Protein AF-A0A7X3VQ81-F1 (afdb_monomer_lite)

Foldseek 3Di:
DDPDDDDDDDDPVQVCVVVVHPPSVVLVVQLVVLVVLLVVCVVVVHDLVRSCVVVVHDSVVSVCSNVSNRPVD

Secondary structure (DSSP, 8-state):
--------PPP-S-HHHHTT-SSHHHHHHHHHHHHHHHHHHHHTT--HHHHHHHHT--HHHHHHHHTT--TT-

pLDDT: mean 89.82, std 8.72, range [48.47, 95.94]

Sequence (73 aa):
MTEEKIEVEKSSGNVFQDLEFPNPEEYRTKARLALIINSIITESGLTRSAAAELLDICESEITALLNGRVDDF

Structure (mmCIF, N/CA/C/O backbone):
data_AF-A0A7X3VQ81-F1
#
_entry.id   AF-A0A7X3VQ81-F1
#
loop_
_atom_site.group_PDB
_atom_site.id
_atom_site.type_symbol
_atom_site.label_atom_id
_atom_site.label_alt_id
_atom_site.label_comp_id
_atom_site.label_asym_id
_atom_site.label_entity_id
_atom_site.label_seq_id
_atom_site.pdbx_PDB_ins_code
_atom_site.Cartn_x
_atom_site.Cartn_y
_atom_site.Cartn_z
_atom_site.occupancy
_atom_site.B_iso_or_equiv
_atom_site.auth_seq_id
_atom_site.auth_comp_id
_atom_site.auth_asym_id
_atom_site.auth_atom_id
_atom_site.pdbx_PDB_model_num
ATOM 1 N N . MET A 1 1 ? 44.297 -10.301 -3.754 1.00 48.47 1 MET A N 1
ATOM 2 C CA . MET A 1 1 ? 42.828 -10.386 -3.655 1.00 48.47 1 MET A CA 1
ATOM 3 C C . MET A 1 1 ? 42.307 -9.534 -4.789 1.00 48.47 1 MET A C 1
ATOM 5 O O . MET A 1 1 ? 42.560 -8.340 -4.781 1.00 48.47 1 MET A O 1
ATOM 9 N N . THR A 1 2 ? 41.783 -10.149 -5.841 1.00 56.28 2 THR A N 1
ATOM 10 C CA . THR A 1 2 ? 41.180 -9.427 -6.966 1.00 56.28 2 THR A CA 1
ATOM 11 C C . THR A 1 2 ? 39.829 -8.904 -6.504 1.00 56.28 2 THR A C 1
ATOM 13 O O . THR A 1 2 ? 38.961 -9.698 -6.155 1.00 56.28 2 THR A O 1
ATOM 16 N N . GLU A 1 3 ? 39.685 -7.584 -6.427 1.00 70.00 3 GLU A N 1
ATOM 17 C CA . GLU A 1 3 ? 38.391 -6.939 -6.215 1.00 70.00 3 GLU A CA 1
ATOM 18 C C . GLU A 1 3 ? 37.534 -7.197 -7.457 1.00 70.00 3 GLU A C 1
ATOM 20 O O . GLU A 1 3 ? 37.817 -6.680 -8.5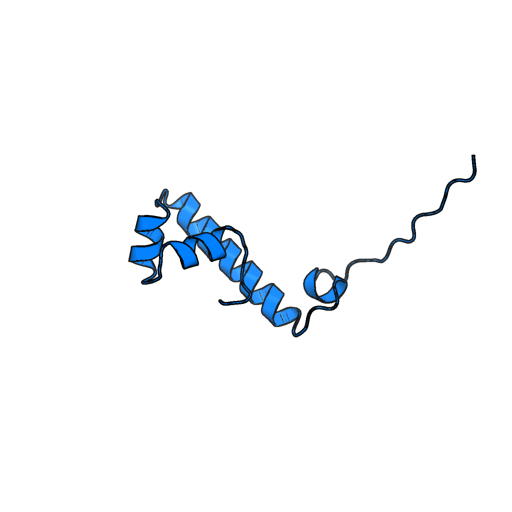40 1.00 70.00 3 GLU A O 1
ATOM 25 N N . GLU A 1 4 ? 36.513 -8.044 -7.324 1.00 75.44 4 GLU A N 1
ATOM 26 C CA . GLU A 1 4 ? 35.459 -8.125 -8.328 1.00 75.44 4 GLU A CA 1
ATOM 27 C C . GLU A 1 4 ? 34.717 -6.789 -8.339 1.00 75.44 4 GLU A C 1
ATOM 29 O O . GLU A 1 4 ? 34.098 -6.375 -7.356 1.00 75.44 4 GLU A O 1
ATOM 34 N N . LYS A 1 5 ? 34.830 -6.074 -9.458 1.00 77.81 5 LYS A N 1
ATOM 35 C CA . LYS A 1 5 ? 34.128 -4.816 -9.671 1.00 77.81 5 LYS A CA 1
ATOM 36 C C . LYS A 1 5 ? 32.650 -5.132 -9.884 1.00 77.81 5 LYS A C 1
ATOM 38 O O . LYS A 1 5 ? 32.288 -5.684 -10.917 1.00 77.81 5 LYS A O 1
ATOM 43 N N . ILE A 1 6 ? 31.816 -4.768 -8.915 1.00 85.50 6 ILE A N 1
ATOM 44 C CA . ILE A 1 6 ? 30.361 -4.862 -9.048 1.00 85.50 6 ILE A CA 1
ATOM 45 C C . ILE A 1 6 ? 29.925 -3.915 -10.170 1.00 85.50 6 ILE A C 1
ATOM 47 O O . ILE A 1 6 ? 30.274 -2.731 -10.170 1.00 85.50 6 ILE A O 1
ATOM 51 N N . GLU A 1 7 ? 29.190 -4.448 -11.139 1.00 88.00 7 GLU A N 1
ATOM 52 C CA . GLU A 1 7 ? 28.552 -3.655 -12.181 1.00 88.00 7 GLU A CA 1
ATOM 53 C C . GLU A 1 7 ? 27.338 -2.935 -11.581 1.00 88.00 7 GLU A C 1
ATOM 55 O O . GLU A 1 7 ? 26.514 -3.545 -10.901 1.00 88.00 7 GLU A O 1
ATOM 60 N N . VAL A 1 8 ? 27.277 -1.614 -11.758 1.00 89.12 8 VAL A N 1
ATOM 61 C CA . VAL A 1 8 ? 26.235 -0.761 -11.175 1.00 89.12 8 VAL A CA 1
ATOM 62 C C . VAL A 1 8 ? 25.546 -0.010 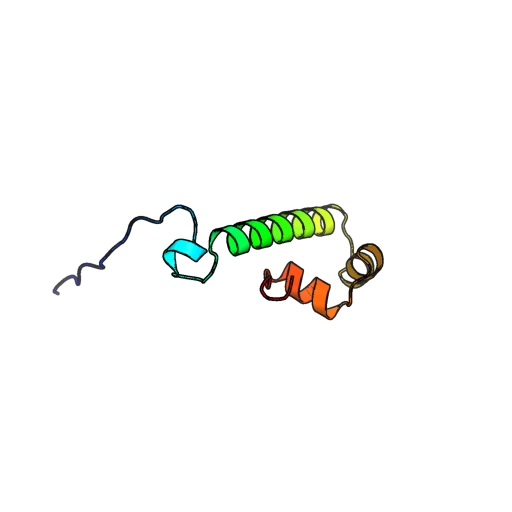-12.300 1.00 89.12 8 VAL A C 1
ATOM 64 O O . VAL A 1 8 ? 26.193 0.730 -13.042 1.00 89.12 8 VAL A O 1
ATOM 67 N N . GLU A 1 9 ? 24.230 -0.160 -12.382 1.00 88.44 9 GLU A N 1
ATOM 68 C CA . GLU A 1 9 ? 23.382 0.596 -13.293 1.00 88.44 9 GLU A CA 1
ATOM 69 C C . GLU A 1 9 ? 22.717 1.773 -12.569 1.00 88.44 9 GLU A C 1
ATOM 71 O O . GLU A 1 9 ? 22.371 1.706 -11.386 1.00 88.44 9 GLU A O 1
ATOM 76 N N . LYS A 1 10 ? 22.557 2.894 -13.277 1.00 92.31 10 LYS A N 1
ATOM 77 C CA . LYS A 1 10 ? 21.860 4.061 -12.740 1.00 92.31 10 LYS A CA 1
ATOM 78 C C . LYS A 1 10 ? 20.351 3.824 -12.817 1.00 92.31 10 LYS A C 1
ATOM 80 O O . LYS A 1 10 ? 19.821 3.696 -13.911 1.00 92.31 10 LYS A O 1
ATOM 85 N N . SER A 1 11 ? 19.670 3.882 -11.671 1.00 92.94 11 SER A N 1
ATOM 86 C CA . SER A 1 11 ? 18.206 3.780 -11.603 1.00 92.94 11 SER A CA 1
ATOM 87 C C . SER A 1 11 ? 17.503 4.812 -12.494 1.00 92.94 11 SER A C 1
ATOM 89 O O . SER A 1 11 ? 17.893 5.988 -12.540 1.00 92.94 11 SER A O 1
ATOM 91 N N . SER A 1 12 ? 16.417 4.387 -13.138 1.00 92.00 12 SER A N 1
ATOM 92 C CA . SER A 1 12 ? 15.483 5.248 -13.876 1.00 92.00 12 SER A CA 1
ATOM 93 C C . SER A 1 12 ? 14.658 6.170 -12.966 1.00 92.00 12 SER A C 1
ATOM 95 O O . SER A 1 12 ? 14.014 7.106 -13.442 1.00 92.00 12 SER A O 1
ATOM 97 N N . GLY A 1 13 ? 14.665 5.930 -11.650 1.00 93.88 13 GLY A N 1
ATOM 98 C CA . GLY A 1 13 ? 13.753 6.559 -10.692 1.00 93.88 13 GLY A CA 1
ATOM 99 C C . GLY A 1 13 ? 12.392 5.859 -10.593 1.00 93.88 13 GLY A C 1
ATOM 100 O O . GLY A 1 13 ? 11.534 6.306 -9.823 1.00 93.88 13 GLY A O 1
ATOM 101 N N . ASN A 1 14 ? 12.194 4.769 -11.338 1.00 94.62 14 ASN A N 1
ATOM 102 C CA . ASN A 1 14 ? 11.077 3.847 -11.203 1.00 94.62 14 ASN A CA 1
ATOM 103 C C . ASN A 1 14 ? 11.619 2.415 -11.046 1.00 94.62 14 ASN A C 1
ATOM 105 O O . ASN A 1 14 ? 12.037 1.790 -12.015 1.00 94.62 14 ASN A O 1
ATOM 109 N N . VAL A 1 15 ? 11.556 1.867 -9.829 1.00 94.19 15 VAL A N 1
ATOM 110 C CA . VAL A 1 15 ? 12.049 0.506 -9.551 1.00 94.19 15 VAL A CA 1
ATOM 111 C C . VAL A 1 15 ? 11.342 -0.564 -10.392 1.00 94.19 15 VAL A C 1
ATOM 113 O O . VAL A 1 15 ? 11.953 -1.563 -10.743 1.00 94.19 15 VAL A O 1
ATOM 116 N N . PHE A 1 16 ? 10.079 -0.349 -10.772 1.00 94.69 16 PHE A N 1
ATOM 117 C CA . PHE A 1 16 ? 9.345 -1.283 -11.628 1.00 94.69 16 PHE A CA 1
ATOM 118 C C . PHE A 1 16 ? 9.883 -1.282 -13.060 1.00 94.69 16 PHE A C 1
ATOM 120 O O . PHE A 1 16 ? 9.872 -2.313 -13.720 1.00 94.69 16 PHE A O 1
ATOM 127 N N . GLN A 1 17 ? 10.386 -0.139 -13.530 1.00 95.31 17 GLN A N 1
ATOM 128 C CA . GLN A 1 17 ? 11.063 -0.052 -14.819 1.00 95.31 17 GLN A CA 1
ATOM 129 C C . GLN A 1 17 ? 12.448 -0.699 -14.750 1.00 95.31 17 GLN A C 1
ATOM 131 O O . GLN A 1 17 ? 12.804 -1.447 -15.653 1.00 95.31 17 GLN A O 1
ATOM 136 N N . ASP A 1 18 ? 13.190 -0.454 -13.667 1.00 94.25 18 ASP A N 1
ATOM 137 C CA . ASP A 1 18 ? 14.521 -1.037 -13.444 1.00 94.25 18 ASP A CA 1
ATOM 138 C C . ASP A 1 18 ? 14.466 -2.575 -13.321 1.00 94.25 18 ASP A C 1
ATOM 140 O O . ASP A 1 18 ? 15.422 -3.261 -13.659 1.00 94.25 18 ASP A O 1
ATOM 144 N N . LEU A 1 19 ? 13.338 -3.120 -12.848 1.00 93.38 19 LEU A N 1
ATOM 145 C CA . LEU A 1 19 ? 13.077 -4.560 -12.737 1.00 93.38 19 LEU A CA 1
ATOM 146 C C . LEU A 1 19 ? 12.312 -5.144 -13.938 1.00 93.38 19 LEU A C 1
ATOM 148 O O . LEU A 1 19 ? 11.863 -6.286 -13.867 1.00 93.38 19 LEU A O 1
ATOM 152 N N . GLU A 1 20 ? 12.132 -4.367 -15.008 1.00 93.44 20 GLU A N 1
ATOM 153 C CA . GLU A 1 20 ? 11.480 -4.797 -16.254 1.00 93.44 20 GLU A CA 1
ATOM 154 C C . GLU A 1 20 ? 10.048 -5.345 -16.072 1.00 93.44 20 GLU A C 1
ATOM 156 O O . GLU A 1 20 ? 9.598 -6.231 -16.802 1.00 93.44 20 GLU A O 1
ATOM 161 N N . PHE A 1 21 ? 9.292 -4.806 -15.110 1.00 93.31 21 PHE A N 1
ATOM 162 C CA . PHE A 1 21 ? 7.892 -5.185 -14.922 1.00 93.31 21 PHE A CA 1
ATOM 163 C C . PHE A 1 21 ? 7.037 -4.766 -16.127 1.00 93.31 21 PHE A C 1
ATOM 165 O O . PHE A 1 21 ? 7.257 -3.694 -16.706 1.00 93.31 21 PHE A O 1
ATOM 172 N N . PRO A 1 22 ? 5.999 -5.547 -16.478 1.00 90.56 22 PRO A N 1
ATOM 173 C CA . PRO A 1 22 ? 4.984 -5.079 -17.408 1.00 90.56 22 PRO A CA 1
ATOM 174 C C . PRO A 1 22 ? 4.273 -3.852 -16.814 1.00 90.56 22 PRO A C 1
ATOM 176 O O . PRO A 1 22 ? 3.923 -3.838 -15.638 1.00 90.56 22 PRO A O 1
ATOM 179 N N . ASN A 1 23 ? 4.053 -2.818 -17.628 1.00 93.00 23 ASN A N 1
ATOM 180 C CA . ASN A 1 23 ? 3.389 -1.565 -17.234 1.00 93.00 23 ASN A CA 1
ATOM 181 C C . ASN A 1 23 ? 3.999 -0.882 -15.983 1.00 93.00 23 ASN A C 1
ATOM 183 O O . ASN A 1 23 ? 3.300 -0.634 -14.996 1.00 93.00 23 ASN A O 1
ATOM 187 N N . PRO A 1 24 ? 5.286 -0.496 -16.004 1.00 95.00 24 PRO A N 1
ATOM 188 C CA . PRO A 1 24 ? 5.980 0.001 -14.812 1.00 95.00 24 PRO A CA 1
ATOM 189 C C . PRO A 1 24 ? 5.394 1.309 -14.249 1.00 95.00 24 PRO A C 1
ATOM 191 O O . PRO A 1 24 ? 5.480 1.568 -13.047 1.00 95.00 24 PRO A O 1
ATOM 194 N N . GLU A 1 25 ? 4.774 2.143 -15.087 1.00 95.12 25 GLU A N 1
ATOM 195 C CA . GLU A 1 25 ? 4.099 3.371 -14.642 1.00 95.12 25 GLU A CA 1
ATOM 196 C C . GLU A 1 25 ? 2.780 3.095 -13.906 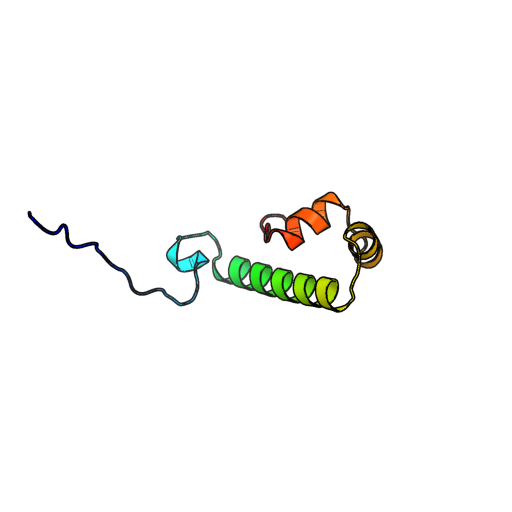1.00 95.12 25 GLU A C 1
ATOM 198 O O . GLU A 1 25 ? 2.425 3.816 -12.968 1.00 95.12 25 GLU A O 1
ATOM 203 N N . GLU A 1 26 ? 2.074 2.025 -14.278 1.00 94.56 26 GLU A N 1
ATOM 204 C CA . GLU A 1 26 ? 0.866 1.582 -13.581 1.00 94.56 26 GLU A CA 1
ATOM 205 C C . GLU A 1 26 ? 1.231 1.102 -12.174 1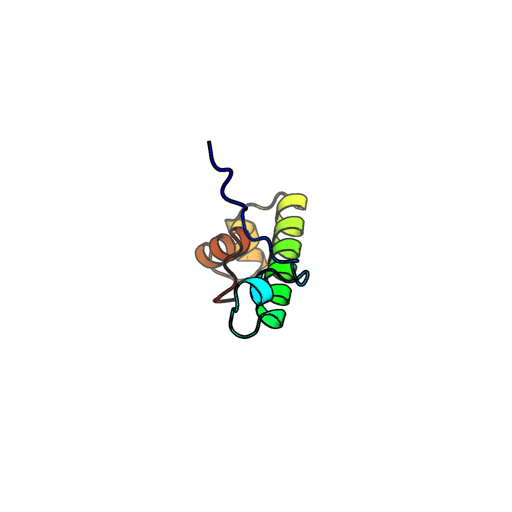.00 94.56 26 GLU A C 1
ATOM 207 O O . GLU A 1 26 ? 0.703 1.619 -11.188 1.00 94.56 26 GLU A O 1
ATOM 212 N N . TYR A 1 27 ? 2.223 0.215 -12.069 1.00 94.31 27 TYR A N 1
ATOM 213 C CA . TYR A 1 27 ? 2.741 -0.265 -10.788 1.00 94.31 27 TYR A CA 1
ATOM 214 C C . TYR A 1 27 ? 3.220 0.869 -9.882 1.00 94.31 27 TYR A C 1
ATOM 216 O O . TYR A 1 27 ? 2.872 0.917 -8.700 1.00 94.31 27 TYR A O 1
ATOM 224 N N . ARG A 1 28 ? 3.961 1.836 -10.434 1.00 94.62 28 ARG A N 1
ATOM 225 C CA . ARG A 1 28 ? 4.397 3.022 -9.687 1.00 94.62 28 ARG A CA 1
ATOM 226 C C . ARG A 1 28 ? 3.216 3.813 -9.135 1.00 94.62 28 ARG A C 1
ATOM 228 O O . ARG A 1 28 ? 3.257 4.266 -7.989 1.00 94.62 28 ARG A O 1
ATOM 235 N N . THR A 1 29 ? 2.175 3.985 -9.943 1.00 95.00 29 THR A N 1
ATOM 236 C CA . THR A 1 29 ? 0.963 4.710 -9.554 1.00 95.00 29 THR A CA 1
ATOM 237 C C . THR A 1 29 ? 0.223 3.973 -8.441 1.00 95.00 29 THR A C 1
ATOM 239 O O . THR A 1 29 ? -0.080 4.585 -7.414 1.00 95.00 29 THR A O 1
ATOM 242 N N . LYS A 1 30 ? 0.008 2.661 -8.587 1.00 93.94 30 LYS A N 1
ATOM 243 C CA . LYS A 1 30 ? -0.649 1.833 -7.567 1.00 93.94 30 LYS A CA 1
ATOM 244 C C . LYS A 1 30 ? 0.131 1.812 -6.253 1.00 93.94 30 LYS A C 1
ATOM 246 O O . LYS A 1 30 ? -0.447 2.045 -5.196 1.00 93.94 30 LYS A O 1
ATOM 251 N N . ALA A 1 31 ? 1.451 1.637 -6.309 1.00 93.56 31 ALA A N 1
ATOM 252 C CA . ALA A 1 31 ? 2.311 1.656 -5.125 1.00 93.56 31 ALA A CA 1
ATOM 253 C C . ALA A 1 31 ? 2.257 3.005 -4.393 1.00 93.56 31 ALA A C 1
ATOM 255 O O . ALA A 1 31 ? 2.174 3.055 -3.165 1.00 93.56 31 ALA A O 1
ATOM 256 N N . ARG A 1 32 ? 2.253 4.117 -5.139 1.00 94.31 32 ARG A N 1
ATOM 257 C CA . ARG A 1 32 ? 2.108 5.455 -4.554 1.00 94.31 32 ARG A CA 1
ATOM 258 C C . ARG A 1 32 ? 0.741 5.644 -3.900 1.00 94.31 32 ARG A C 1
ATOM 260 O O . ARG A 1 32 ? 0.671 6.241 -2.829 1.00 94.31 32 ARG A O 1
ATOM 267 N N . LEU A 1 33 ? -0.326 5.149 -4.521 1.00 94.06 33 LEU A N 1
ATOM 268 C CA . LEU A 1 33 ? -1.672 5.208 -3.954 1.00 94.06 33 LEU A CA 1
ATOM 269 C C . LEU A 1 33 ? -1.771 4.382 -2.664 1.00 94.06 33 LEU A C 1
ATOM 271 O O . LEU A 1 33 ? -2.233 4.899 -1.649 1.00 94.06 33 LEU A O 1
ATOM 275 N N . ALA A 1 34 ? -1.261 3.149 -2.676 1.00 93.12 34 ALA A N 1
ATOM 276 C CA . ALA A 1 34 ? -1.207 2.282 -1.501 1.00 93.12 34 ALA A CA 1
ATOM 277 C C . ALA A 1 34 ? -0.439 2.934 -0.342 1.00 93.12 34 ALA A C 1
ATOM 279 O O . ALA A 1 34 ? -0.895 2.896 0.800 1.00 93.12 34 ALA A O 1
ATOM 280 N N . LEU A 1 35 ? 0.684 3.600 -0.638 1.00 93.75 35 LEU A N 1
ATOM 281 C CA . LEU A 1 35 ? 1.451 4.350 0.357 1.00 93.75 35 LEU A CA 1
ATOM 282 C C . LEU A 1 35 ? 0.614 5.465 0.999 1.00 93.75 35 LEU A C 1
ATOM 284 O O . LEU A 1 35 ? 0.596 5.576 2.221 1.00 93.75 35 LEU A O 1
ATOM 288 N N . ILE A 1 36 ? -0.098 6.259 0.194 1.00 95.00 36 ILE A N 1
ATOM 289 C CA . ILE A 1 36 ? -0.948 7.352 0.693 1.00 95.00 36 ILE A CA 1
ATOM 290 C C . ILE A 1 36 ? -2.067 6.804 1.587 1.00 95.00 36 ILE A C 1
ATOM 292 O O . ILE A 1 36 ? -2.289 7.331 2.675 1.00 95.00 36 ILE A O 1
ATOM 296 N N . ILE A 1 37 ? -2.744 5.734 1.162 1.00 92.31 37 ILE A N 1
ATOM 297 C CA . ILE A 1 37 ? -3.809 5.099 1.952 1.00 92.31 37 ILE A CA 1
ATOM 298 C C . ILE A 1 37 ? -3.252 4.591 3.288 1.00 92.31 37 ILE A C 1
ATOM 300 O O . ILE A 1 37 ? -3.834 4.851 4.340 1.00 92.31 37 ILE A O 1
ATOM 304 N N . ASN A 1 38 ? -2.096 3.924 3.264 1.00 92.69 38 ASN A N 1
ATOM 305 C CA . ASN A 1 38 ? -1.438 3.417 4.465 1.00 92.69 38 ASN A CA 1
ATOM 306 C C . ASN A 1 38 ? -1.057 4.549 5.436 1.00 92.69 38 ASN A C 1
ATOM 308 O O . ASN A 1 38 ? -1.307 4.444 6.640 1.00 92.69 38 ASN A O 1
ATOM 312 N N . SER A 1 39 ? -0.529 5.664 4.921 1.00 94.25 39 SER A N 1
ATOM 313 C CA . SER A 1 39 ? -0.252 6.858 5.727 1.00 94.25 39 SER A CA 1
ATOM 314 C C . SER A 1 39 ? -1.515 7.389 6.403 1.00 94.25 39 SER A C 1
ATOM 316 O O . SER A 1 39 ? -1.509 7.574 7.616 1.00 94.25 39 SER A O 1
ATOM 318 N N . ILE A 1 40 ? -2.619 7.539 5.664 1.00 94.88 40 ILE A N 1
ATOM 319 C CA . ILE A 1 40 ? -3.892 8.034 6.214 1.00 94.88 40 ILE A CA 1
ATOM 320 C C . ILE A 1 40 ? -4.426 7.102 7.310 1.00 94.88 40 ILE A C 1
ATOM 322 O O . ILE A 1 40 ? -4.832 7.575 8.371 1.00 94.88 40 ILE A O 1
ATOM 326 N N . ILE A 1 41 ? -4.412 5.784 7.087 1.00 92.19 41 ILE A N 1
ATOM 327 C CA . ILE A 1 41 ? -4.872 4.789 8.072 1.00 92.19 41 ILE A CA 1
ATOM 328 C C . ILE A 1 41 ? -4.026 4.855 9.345 1.00 92.19 41 ILE A C 1
ATOM 330 O O . ILE A 1 41 ? -4.573 4.866 10.450 1.00 92.19 41 ILE A O 1
ATOM 334 N N . THR A 1 42 ? -2.702 4.935 9.185 1.00 91.69 42 THR A N 1
ATOM 335 C CA . THR A 1 42 ? -1.747 4.995 10.298 1.00 91.69 42 THR A CA 1
ATOM 336 C C . THR A 1 42 ? -1.918 6.279 11.106 1.00 91.69 42 THR A C 1
ATOM 338 O O . THR A 1 42 ? -2.001 6.226 12.331 1.00 91.69 42 THR A O 1
ATOM 341 N N . GLU A 1 43 ? -2.027 7.428 10.437 1.00 95.94 43 GLU A N 1
ATOM 342 C CA . GLU A 1 43 ? -2.244 8.733 11.074 1.00 95.94 43 GLU A CA 1
ATOM 343 C C . GLU A 1 43 ? -3.606 8.822 11.771 1.00 95.94 43 GLU A C 1
ATOM 345 O O . GLU A 1 43 ? -3.727 9.457 12.817 1.00 95.94 43 GLU A O 1
ATOM 350 N N . SER A 1 44 ? -4.620 8.139 11.235 1.00 93.81 44 SER A N 1
ATOM 351 C CA . SER A 1 44 ? -5.964 8.082 11.821 1.00 93.81 44 SER A CA 1
ATOM 352 C C . SER A 1 44 ? -6.072 7.115 13.007 1.00 93.81 44 SER A C 1
ATOM 354 O O . SER A 1 44 ? -7.113 7.071 13.660 1.00 93.81 44 SER A O 1
ATOM 356 N N . GLY A 1 45 ? -5.034 6.316 13.290 1.00 93.69 45 GLY A N 1
ATOM 357 C CA . GLY A 1 45 ? -5.048 5.315 14.361 1.00 93.69 45 GLY A CA 1
ATOM 358 C C . GLY A 1 45 ? -6.069 4.191 14.148 1.00 93.69 45 GLY A C 1
ATOM 359 O O . GLY A 1 45 ? -6.493 3.554 15.114 1.00 93.69 45 GLY A O 1
ATOM 360 N N . LEU A 1 46 ? -6.495 3.960 12.902 1.00 94.19 46 LEU A N 1
ATOM 361 C CA . LEU A 1 46 ? -7.486 2.938 12.579 1.00 94.19 46 LEU A CA 1
ATOM 362 C C . LEU A 1 46 ?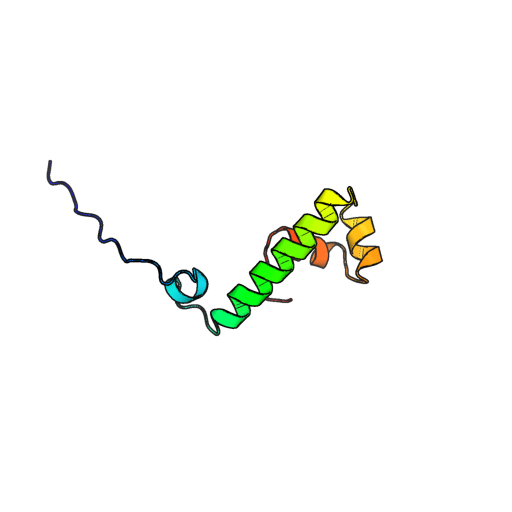 -6.876 1.539 12.697 1.00 94.19 46 LEU A C 1
ATOM 364 O O . LEU A 1 46 ? -5.740 1.289 12.288 1.00 94.19 46 LEU A O 1
ATOM 368 N N . THR A 1 47 ? -7.655 0.594 13.223 1.00 92.25 47 THR A N 1
ATOM 369 C CA . THR A 1 47 ? -7.304 -0.826 13.124 1.00 92.25 47 THR A CA 1
ATOM 370 C C . THR A 1 47 ? -7.489 -1.301 11.683 1.00 92.25 47 THR A C 1
ATOM 372 O O . THR A 1 47 ? -8.236 -0.701 10.910 1.00 92.25 47 THR A O 1
ATOM 375 N N . ARG A 1 48 ? -6.838 -2.411 11.314 1.00 89.62 48 ARG A N 1
ATOM 376 C CA . ARG A 1 48 ? -7.002 -3.005 9.976 1.00 89.62 48 ARG A CA 1
ATOM 377 C C . ARG A 1 48 ? -8.465 -3.305 9.664 1.00 89.62 48 ARG A C 1
ATOM 379 O O . ARG A 1 48 ? -8.926 -2.957 8.587 1.00 89.62 48 ARG A O 1
ATOM 386 N N . SER A 1 49 ? -9.192 -3.883 10.618 1.00 93.25 49 SER A N 1
ATOM 387 C CA . SER A 1 49 ? -10.604 -4.228 10.450 1.00 93.25 49 SER A CA 1
ATOM 388 C C . SER A 1 49 ? -11.478 -2.975 10.294 1.00 93.25 49 SER A C 1
ATOM 390 O O . SER A 1 49 ? -12.307 -2.928 9.396 1.00 93.25 49 SER A O 1
ATOM 392 N N . ALA A 1 50 ? -11.225 -1.912 11.070 1.00 94.31 50 ALA A N 1
ATOM 393 C CA . ALA A 1 50 ? -11.948 -0.645 10.918 1.00 94.31 50 ALA A CA 1
ATOM 394 C C . ALA A 1 50 ? -11.655 0.041 9.571 1.00 94.31 50 ALA A C 1
ATOM 396 O O . ALA A 1 50 ? -12.547 0.620 8.959 1.00 94.31 50 ALA A O 1
ATOM 397 N N . ALA A 1 51 ? -10.411 -0.033 9.090 1.00 94.12 51 ALA A N 1
ATOM 398 C CA . ALA A 1 51 ? -10.048 0.473 7.771 1.00 94.12 51 ALA A CA 1
ATOM 399 C C . ALA A 1 51 ? -10.685 -0.349 6.637 1.00 94.12 51 ALA A C 1
ATOM 401 O O . ALA A 1 51 ? -11.119 0.236 5.651 1.00 94.12 51 ALA A O 1
ATOM 402 N N . ALA A 1 52 ? -10.772 -1.676 6.783 1.00 94.38 52 ALA A N 1
ATOM 403 C CA . ALA A 1 52 ? -11.452 -2.556 5.832 1.00 94.38 52 ALA A CA 1
ATOM 404 C C . ALA A 1 52 ? -12.949 -2.227 5.729 1.00 94.38 52 ALA A C 1
ATOM 406 O O . ALA A 1 52 ? -13.457 -2.046 4.628 1.00 94.38 52 ALA A O 1
ATOM 407 N N . GLU A 1 53 ? -13.623 -2.055 6.871 1.00 95.50 53 GLU A N 1
ATOM 408 C CA . GLU A 1 53 ? -15.027 -1.631 6.920 1.00 95.50 53 GLU A CA 1
ATOM 409 C C . GLU A 1 53 ? -15.235 -0.242 6.300 1.00 95.50 53 GLU A C 1
ATOM 411 O O . GLU A 1 53 ? -16.180 -0.038 5.545 1.00 95.50 53 GLU A O 1
ATOM 416 N N . LEU A 1 54 ? -14.343 0.715 6.581 1.00 94.06 54 LEU A N 1
ATOM 417 C CA . LEU A 1 54 ? -14.432 2.073 6.034 1.00 94.06 54 LEU A CA 1
ATOM 418 C C . LEU A 1 54 ? -14.258 2.108 4.509 1.00 94.06 54 LEU A C 1
ATOM 420 O O . LEU A 1 54 ? -14.875 2.933 3.837 1.00 94.06 54 LEU A O 1
ATOM 424 N N . LEU A 1 55 ? -13.381 1.253 3.985 1.00 90.75 55 LEU A N 1
ATOM 425 C CA . LEU A 1 55 ? -13.056 1.168 2.563 1.00 90.75 55 LEU A CA 1
ATOM 426 C C . LEU A 1 55 ? -13.955 0.190 1.792 1.00 90.75 55 LEU A C 1
ATOM 428 O O . LEU A 1 55 ? -13.799 0.092 0.580 1.00 90.75 55 LEU A O 1
ATOM 432 N N . ASP A 1 56 ? -14.883 -0.489 2.474 1.00 94.38 56 ASP A N 1
ATOM 433 C CA . ASP A 1 56 ? -15.778 -1.513 1.914 1.00 94.38 56 ASP A CA 1
ATOM 434 C C . ASP A 1 56 ? -15.021 -2.651 1.198 1.00 94.38 56 ASP A C 1
ATOM 436 O O . ASP A 1 56 ? -15.371 -3.079 0.099 1.00 94.38 56 ASP A O 1
ATOM 440 N N . ILE A 1 57 ? -13.940 -3.128 1.827 1.00 91.75 57 ILE A N 1
ATOM 441 C CA . ILE A 1 57 ? -13.102 -4.236 1.339 1.00 91.75 57 ILE A CA 1
ATOM 442 C C . ILE A 1 57 ? -12.914 -5.311 2.412 1.00 91.75 57 ILE A C 1
ATOM 444 O O . ILE A 1 57 ? -13.162 -5.094 3.599 1.00 91.75 57 ILE A O 1
ATOM 448 N N . CYS A 1 58 ? -12.422 -6.486 2.022 1.00 92.12 58 CYS A N 1
ATOM 449 C CA . CYS A 1 58 ? -12.133 -7.563 2.965 1.00 92.12 58 CYS A CA 1
ATOM 450 C C . CYS A 1 58 ? -10.869 -7.279 3.798 1.00 92.12 58 CYS A C 1
ATOM 452 O O . CYS A 1 58 ? -9.910 -6.652 3.343 1.00 92.12 58 CYS A O 1
ATOM 454 N N . GLU A 1 59 ? -10.790 -7.851 5.005 1.00 88.25 59 GLU A N 1
ATOM 455 C CA . GLU A 1 59 ? -9.603 -7.719 5.868 1.00 88.25 59 GLU A CA 1
ATOM 456 C C . GLU A 1 59 ? -8.322 -8.321 5.233 1.00 88.25 59 GLU A C 1
ATOM 458 O O . GLU A 1 59 ? -7.191 -7.899 5.508 1.00 88.25 59 GLU A O 1
ATOM 463 N N . SER A 1 60 ? -8.475 -9.293 4.330 1.00 91.00 60 SER A N 1
ATOM 464 C CA . SER A 1 60 ? -7.366 -9.819 3.527 1.00 91.00 60 SER A CA 1
ATOM 465 C C . SER A 1 60 ? -6.846 -8.800 2.512 1.00 91.00 60 SER A C 1
ATOM 467 O O . SER A 1 60 ? -5.634 -8.698 2.323 1.00 91.00 60 SER A O 1
ATOM 469 N N . GLU A 1 61 ? -7.738 -8.022 1.898 1.00 91.00 61 GLU A N 1
ATOM 470 C CA . GLU A 1 61 ? -7.404 -7.012 0.889 1.00 91.00 61 GLU A CA 1
ATOM 471 C C . GLU A 1 61 ? -6.732 -5.802 1.536 1.00 91.00 61 GLU A C 1
ATOM 473 O O . GLU A 1 61 ? -5.673 -5.378 1.073 1.00 91.00 61 GLU A O 1
ATOM 478 N N . ILE A 1 62 ? -7.245 -5.319 2.679 1.00 91.88 62 ILE A N 1
ATOM 479 C CA . ILE A 1 62 ? -6.558 -4.254 3.429 1.00 91.88 62 ILE A CA 1
ATOM 480 C C . ILE A 1 62 ? -5.160 -4.708 3.855 1.00 91.88 62 ILE A C 1
ATOM 482 O O . ILE A 1 62 ? -4.199 -3.947 3.780 1.00 91.88 62 ILE A O 1
ATOM 486 N N . THR A 1 63 ? -5.005 -5.970 4.261 1.00 91.94 63 THR A N 1
ATOM 487 C CA . THR A 1 63 ? -3.702 -6.502 4.666 1.00 91.94 63 THR A CA 1
ATOM 488 C C . THR A 1 63 ? -2.747 -6.597 3.477 1.00 91.94 63 THR A C 1
ATOM 490 O O . THR A 1 63 ? -1.561 -6.304 3.629 1.00 91.94 63 THR A O 1
ATOM 493 N N . ALA A 1 64 ? -3.230 -6.977 2.292 1.00 92.06 64 ALA A N 1
ATOM 494 C CA . ALA A 1 64 ? -2.433 -6.975 1.068 1.00 92.06 64 ALA A CA 1
ATOM 495 C C . ALA A 1 64 ? -1.970 -5.552 0.709 1.00 92.06 64 ALA A C 1
ATOM 497 O O . ALA A 1 64 ? -0.767 -5.329 0.542 1.00 92.06 64 ALA A O 1
ATOM 498 N N . LEU A 1 65 ? -2.895 -4.587 0.721 1.00 91.19 65 LEU A N 1
ATOM 499 C CA . LEU A 1 65 ? -2.632 -3.178 0.429 1.00 91.19 65 LEU A CA 1
ATOM 500 C C . LEU A 1 65 ? -1.594 -2.571 1.384 1.00 91.19 65 LEU A C 1
ATOM 502 O O . LEU A 1 65 ? -0.623 -1.957 0.942 1.00 91.19 65 LEU A O 1
ATOM 506 N N . LEU A 1 66 ? -1.749 -2.788 2.696 1.00 89.12 66 LEU A N 1
ATOM 507 C CA . LEU A 1 66 ? -0.818 -2.277 3.712 1.00 89.12 66 LEU A CA 1
ATOM 508 C C . LEU A 1 66 ? 0.582 -2.902 3.606 1.00 89.12 66 LEU A C 1
ATOM 510 O O . LEU A 1 66 ? 1.559 -2.286 4.029 1.00 89.12 66 LEU A O 1
ATOM 514 N N . ASN A 1 67 ? 0.690 -4.098 3.023 1.00 90.38 67 ASN A N 1
ATOM 515 C CA . ASN A 1 67 ? 1.963 -4.759 2.732 1.00 90.38 67 ASN A CA 1
ATOM 516 C C . ASN A 1 67 ? 2.533 -4.395 1.348 1.00 90.38 67 ASN A C 1
ATOM 518 O O . ASN A 1 67 ? 3.526 -4.990 0.930 1.00 90.38 67 ASN A O 1
ATOM 522 N N . GLY A 1 68 ? 1.917 -3.454 0.625 1.00 86.19 68 GLY A N 1
ATOM 523 C CA . GLY A 1 68 ? 2.372 -3.012 -0.695 1.00 86.19 68 GLY A CA 1
ATOM 524 C C . GLY A 1 68 ? 2.125 -4.020 -1.818 1.00 86.19 68 GLY A C 1
ATOM 525 O O . GLY A 1 68 ? 2.723 -3.887 -2.884 1.00 86.19 68 GLY A O 1
ATOM 526 N N . ARG A 1 69 ? 1.260 -5.021 -1.604 1.00 87.50 69 ARG A N 1
ATOM 527 C CA . ARG A 1 69 ? 0.811 -5.922 -2.672 1.00 87.50 69 ARG A CA 1
ATOM 528 C C . ARG A 1 69 ? -0.277 -5.214 -3.463 1.00 87.50 69 ARG A C 1
ATOM 530 O O . ARG A 1 69 ? -1.390 -5.053 -2.973 1.00 87.50 69 ARG A O 1
ATOM 537 N N . VAL A 1 70 ? 0.085 -4.764 -4.658 1.00 85.69 70 VAL A N 1
ATOM 538 C CA . VAL A 1 70 ? -0.770 -3.949 -5.534 1.00 85.69 70 VAL A CA 1
ATOM 539 C C . VAL A 1 70 ? -1.083 -4.635 -6.864 1.00 85.69 70 VAL A C 1
ATOM 541 O O . VAL A 1 70 ? -1.603 -4.000 -7.773 1.00 85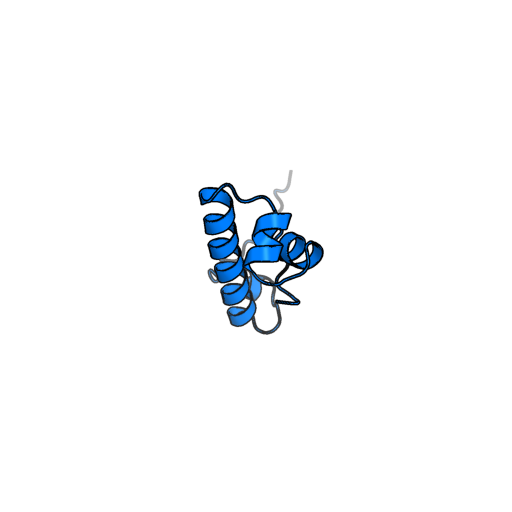.69 70 VAL A O 1
ATOM 544 N N . ASP A 1 71 ? -0.752 -5.920 -6.995 1.00 80.50 71 ASP A N 1
ATOM 545 C CA . ASP A 1 71 ? -1.007 -6.690 -8.216 1.00 80.50 71 ASP A CA 1
ATOM 546 C C . ASP A 1 71 ? -2.511 -6.834 -8.498 1.00 80.50 71 ASP A C 1
ATOM 548 O O . ASP A 1 71 ? -2.941 -6.674 -9.638 1.00 80.50 71 ASP A O 1
ATOM 552 N N . ASP A 1 72 ? -3.303 -7.052 -7.444 1.00 71.44 72 ASP A N 1
ATOM 553 C CA . ASP A 1 72 ? -4.757 -7.264 -7.508 1.00 71.44 72 ASP A CA 1
ATOM 554 C C . ASP A 1 72 ? -5.584 -5.985 -7.245 1.00 71.44 72 ASP A C 1
ATOM 556 O O . ASP A 1 72 ? -6.811 -6.047 -7.175 1.00 71.44 72 ASP A O 1
ATOM 560 N N . PHE A 1 73 ? -4.916 -4.838 -7.065 1.00 63.62 73 PHE A N 1
ATOM 561 C CA . PHE A 1 73 ? -5.513 -3.533 -6.734 1.00 63.62 73 PHE A CA 1
ATOM 562 C C . PHE A 1 73 ? -5.557 -2.615 -7.959 1.00 63.62 73 PHE A C 1
ATOM 564 O O . PHE A 1 73 ? -6.471 -1.771 -8.065 1.00 63.62 73 PHE A O 1
#

Radius of gyration: 17.24 Å; chains: 1; bounding box: 59×19×32 Å